Protein AF-A0A358U7G0-F1 (afdb_monomer_lite)

Foldseek 3Di:
DWDFDFDDDPDDTDTDTDDDPPVVVVVVVVVQVVPPPDPDDDDPPQAWPDKDWKWKDDPPDTFTFMWTDGLFWIKTWGPDPDDDTDIDIGTLVQWPDWDFDADVRHHRQKIWTAGPVRDIIIMRGPPNVVVRVSSVVSSVVND

Secondary structure (DSSP, 8-state):
--EEEE---SSS--E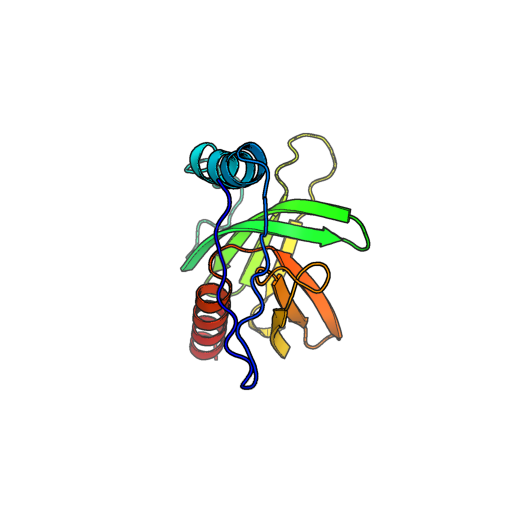EEE---HHHHHHHHHHHHS-TT---SSS--S-EEEEEEEEEEETTEEEEEEEEEESSEEEEEE---SS---EEEEEGGGEEEEEEEEETTTEEEEEEEEETT--EEEEEETTHHHHHHHHHHHHHHT-

Radius of gyration: 17.54 Å; chains: 1; bounding box: 46×48×35 Å

Sequence (143 aa):
MCVIIITLSGYSPIFILVCAPKGAWEFVFMQSKKFKGKGLAINVEKNIIMEDVANHFMGTESVGGWLYLTSEEIVFKSHNMNNQKHETVISLKQIAEVKTVLTAGFVPNGLKIITISGIVEKFVVNKRKIWIQKINAAILSSC

pLDDT: mean 71.37, std 22.16, range [28.08, 94.94]

Structure (mmCIF, N/CA/C/O backbone):
data_AF-A0A358U7G0-F1
#
_entry.id   AF-A0A358U7G0-F1
#
loop_
_atom_site.group_PDB
_atom_site.id
_atom_site.type_symbol
_atom_site.label_atom_id
_atom_site.label_alt_id
_atom_site.label_comp_id
_atom_site.label_asym_id
_atom_site.label_entity_id
_atom_site.label_seq_id
_atom_site.pdbx_PDB_ins_code
_atom_site.Cartn_x
_atom_site.Cartn_y
_atom_site.Cartn_z
_atom_site.occupancy
_atom_site.B_iso_or_equiv
_atom_site.auth_seq_id
_atom_site.auth_comp_id
_atom_site.auth_asym_id
_atom_site.auth_atom_id
_atom_site.pdbx_PDB_model_num
ATOM 1 N N . MET A 1 1 ? 28.444 -5.546 -2.430 1.00 38.16 1 MET A N 1
ATOM 2 C CA . MET A 1 1 ? 28.883 -5.881 -1.061 1.00 38.16 1 MET A CA 1
ATOM 3 C C . MET A 1 1 ? 28.142 -7.164 -0.755 1.00 38.16 1 MET A C 1
ATOM 5 O O . MET A 1 1 ? 26.923 -7.121 -0.833 1.00 38.16 1 MET A O 1
ATOM 9 N N . CYS A 1 2 ? 28.821 -8.308 -0.626 1.00 28.08 2 CYS A N 1
ATOM 10 C CA . CYS A 1 2 ? 28.112 -9.576 -0.413 1.00 28.08 2 CYS A CA 1
ATOM 11 C C . CYS A 1 2 ? 27.782 -9.687 1.081 1.00 28.08 2 CYS A C 1
ATOM 13 O O . CYS A 1 2 ? 28.638 -9.425 1.925 1.00 28.08 2 CYS A O 1
ATOM 15 N N . VAL A 1 3 ? 26.524 -9.987 1.392 1.00 39.34 3 VAL A N 1
ATOM 16 C CA . VAL A 1 3 ? 26.046 -10.176 2.764 1.00 39.34 3 VAL A CA 1
ATOM 17 C C . VAL A 1 3 ? 25.839 -11.670 2.950 1.00 39.34 3 VAL A C 1
ATOM 19 O O . VAL A 1 3 ? 25.144 -12.300 2.156 1.00 39.34 3 VAL A O 1
ATOM 22 N N . ILE A 1 4 ? 26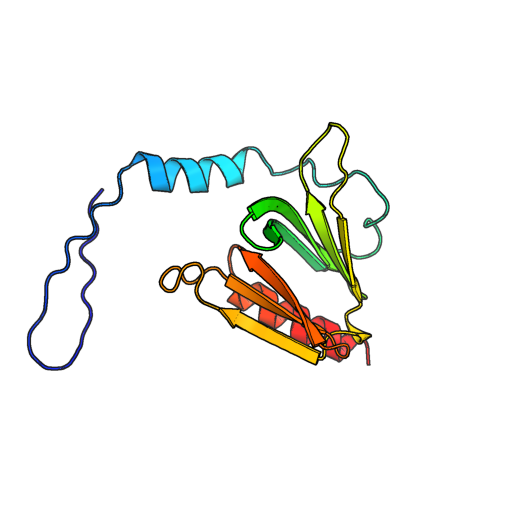.467 -12.240 3.975 1.00 36.34 4 ILE A N 1
ATOM 23 C CA . ILE A 1 4 ? 26.250 -13.634 4.360 1.00 36.34 4 ILE A CA 1
ATOM 24 C C . ILE A 1 4 ? 24.954 -13.665 5.170 1.00 36.34 4 ILE A C 1
ATOM 26 O O . ILE A 1 4 ? 24.888 -13.085 6.253 1.00 36.34 4 ILE A O 1
ATOM 30 N N . ILE A 1 5 ? 23.912 -14.299 4.634 1.00 45.91 5 ILE A N 1
ATOM 31 C CA . ILE A 1 5 ? 22.650 -14.497 5.352 1.00 45.91 5 ILE A CA 1
ATOM 32 C C . ILE A 1 5 ? 22.684 -15.899 5.956 1.00 45.91 5 ILE A C 1
ATOM 34 O O . ILE A 1 5 ? 22.761 -16.887 5.231 1.00 45.91 5 ILE A O 1
ATOM 38 N N . ILE A 1 6 ? 22.630 -15.980 7.286 1.00 40.72 6 ILE A N 1
ATOM 39 C CA . ILE A 1 6 ? 22.518 -17.250 8.007 1.00 40.72 6 ILE A CA 1
ATOM 40 C C . ILE A 1 6 ? 21.029 -17.569 8.137 1.00 40.72 6 ILE A C 1
ATOM 42 O O . ILE A 1 6 ? 20.312 -16.906 8.886 1.00 40.72 6 ILE A O 1
ATOM 46 N N . THR A 1 7 ? 20.548 -18.577 7.413 1.00 44.50 7 THR A N 1
ATOM 47 C CA . THR A 1 7 ? 19.220 -19.148 7.659 1.00 44.50 7 THR A CA 1
ATOM 48 C C . THR A 1 7 ? 19.366 -20.347 8.587 1.00 44.50 7 THR A C 1
ATOM 50 O O . THR A 1 7 ? 19.963 -21.354 8.211 1.00 44.50 7 THR A O 1
ATOM 53 N N . LEU A 1 8 ? 18.824 -20.251 9.802 1.00 38.72 8 LEU A N 1
ATOM 54 C CA . LEU A 1 8 ? 18.751 -21.379 10.728 1.00 38.72 8 LEU A CA 1
ATOM 55 C C . LEU A 1 8 ? 17.562 -22.273 10.341 1.00 38.72 8 LEU A C 1
ATOM 57 O O . LEU A 1 8 ? 16.454 -22.092 10.835 1.00 38.72 8 LEU A O 1
ATOM 61 N N . SER A 1 9 ? 17.786 -23.234 9.445 1.00 41.56 9 SER A N 1
ATOM 62 C CA . SER A 1 9 ? 16.957 -24.442 9.356 1.00 41.56 9 SER A CA 1
ATOM 63 C C . SER A 1 9 ? 17.728 -25.582 10.013 1.00 41.56 9 SER A C 1
ATOM 65 O 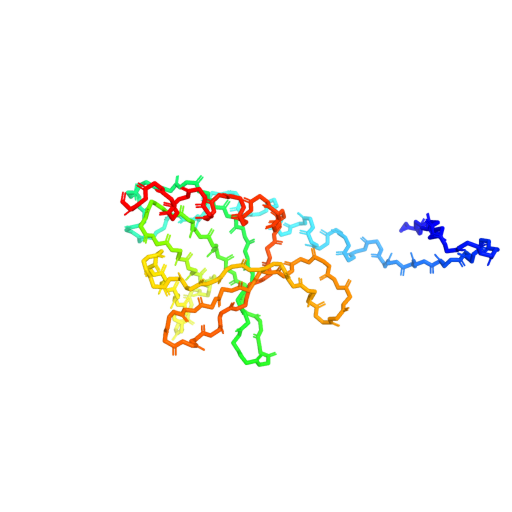O . SER A 1 9 ? 18.892 -25.788 9.688 1.00 41.56 9 SER A O 1
ATOM 67 N N . GLY A 1 10 ? 17.096 -26.274 10.961 1.00 50.31 10 GLY A N 1
ATOM 68 C CA . GLY A 1 10 ? 17.706 -27.041 12.056 1.00 50.31 10 GLY A CA 1
ATOM 69 C C . GLY A 1 10 ? 18.671 -28.200 11.771 1.00 50.31 10 GLY A C 1
ATOM 70 O O . GLY A 1 10 ? 18.897 -28.970 12.691 1.00 50.31 10 GLY A O 1
ATOM 71 N N . TYR A 1 11 ? 19.280 -28.341 10.596 1.00 51.25 11 TYR A N 1
ATOM 72 C CA . TYR A 1 11 ? 20.374 -29.289 10.370 1.00 51.25 11 TYR A CA 1
ATOM 73 C C . TYR A 1 11 ? 21.387 -28.681 9.388 1.00 51.25 11 TYR A C 1
ATOM 75 O O . TYR A 1 11 ? 21.156 -28.646 8.185 1.00 51.25 11 TYR A O 1
ATOM 83 N N . SER A 1 12 ? 22.524 -28.232 9.932 1.00 37.88 12 SER A N 1
ATOM 84 C CA . SER A 1 12 ? 23.699 -27.670 9.242 1.00 37.88 12 SER A CA 1
ATOM 85 C C . SER A 1 12 ? 23.552 -26.251 8.643 1.00 37.88 12 SER A C 1
ATOM 87 O O . SER A 1 12 ? 22.611 -25.980 7.897 1.00 37.88 12 SER A O 1
ATOM 89 N N . PRO A 1 13 ? 24.481 -25.312 8.931 1.00 37.94 13 PRO A N 1
ATOM 90 C CA . PRO A 1 13 ? 24.454 -23.979 8.336 1.00 37.94 13 PRO A CA 1
ATOM 91 C C . PRO A 1 13 ? 24.792 -24.051 6.839 1.00 37.94 13 PRO A C 1
ATOM 93 O O . PRO A 1 13 ? 25.919 -24.357 6.454 1.00 37.94 13 PRO A O 1
ATOM 96 N N . ILE A 1 14 ? 23.818 -23.735 5.984 1.00 40.34 14 ILE A N 1
ATOM 97 C CA . ILE A 1 14 ? 24.037 -23.547 4.546 1.00 40.34 14 ILE A CA 1
ATOM 98 C C . ILE A 1 14 ? 24.430 -22.084 4.321 1.00 40.34 14 ILE A C 1
ATOM 100 O O . ILE A 1 14 ? 23.647 -21.168 4.573 1.00 40.34 14 ILE A O 1
ATOM 104 N N . PHE A 1 15 ? 25.654 -21.854 3.845 1.00 39.91 15 PHE A N 1
ATOM 105 C CA . PHE A 1 15 ? 26.140 -20.521 3.494 1.00 39.91 15 PHE A CA 1
ATOM 106 C C . PHE A 1 15 ? 25.650 -20.144 2.093 1.00 39.91 15 PHE A C 1
ATOM 108 O O . PHE A 1 15 ? 26.236 -20.553 1.093 1.00 39.91 15 PHE A O 1
ATOM 115 N N . ILE A 1 16 ? 24.579 -19.352 2.004 1.00 41.38 16 ILE A N 1
ATOM 116 C CA . ILE A 1 16 ? 24.122 -18.798 0.723 1.00 41.38 16 ILE A CA 1
ATOM 117 C C . ILE A 1 16 ? 24.768 -17.426 0.534 1.00 41.38 16 ILE A C 1
ATOM 119 O O . ILE A 1 16 ? 24.405 -16.441 1.183 1.00 41.38 16 ILE A O 1
ATOM 123 N N . LEU A 1 17 ? 25.743 -17.363 -0.371 1.00 34.56 17 LEU A N 1
ATOM 124 C CA . LEU A 1 17 ? 26.366 -16.114 -0.786 1.00 34.56 17 LEU A CA 1
ATOM 125 C C . LEU A 1 17 ? 25.447 -15.403 -1.788 1.00 34.56 17 LEU A C 1
ATOM 127 O O . LEU A 1 17 ? 25.478 -15.677 -2.985 1.00 34.56 17 LEU A O 1
ATOM 131 N N . VAL A 1 18 ? 24.628 -14.468 -1.305 1.00 47.16 18 VAL A N 1
ATOM 132 C CA . VAL A 1 18 ? 23.850 -13.589 -2.187 1.00 47.16 18 VAL A CA 1
ATOM 133 C C . VAL A 1 18 ? 24.713 -12.382 -2.543 1.00 47.16 18 VAL A C 1
ATOM 135 O O . VAL A 1 18 ? 24.890 -11.453 -1.752 1.00 47.16 18 VAL A O 1
ATOM 138 N N . CYS A 1 19 ? 25.269 -12.384 -3.751 1.00 37.91 19 CYS A N 1
ATOM 139 C CA . CYS A 1 19 ? 25.966 -11.224 -4.288 1.00 37.91 19 CYS A CA 1
ATOM 140 C C . CYS A 1 19 ? 24.997 -10.385 -5.128 1.00 37.91 19 CYS A C 1
ATOM 142 O O . CYS A 1 19 ? 24.774 -10.644 -6.305 1.00 37.91 19 CYS A O 1
ATOM 144 N N . ALA A 1 20 ? 24.426 -9.348 -4.510 1.00 45.91 20 ALA A N 1
ATOM 145 C CA . ALA A 1 20 ? 23.777 -8.274 -5.250 1.00 45.91 20 ALA A CA 1
ATOM 146 C C . ALA A 1 20 ? 24.854 -7.293 -5.767 1.00 45.91 20 ALA A C 1
ATOM 148 O O . ALA A 1 20 ? 25.734 -6.886 -4.988 1.00 45.91 20 ALA A O 1
ATOM 149 N N . PRO A 1 21 ? 24.823 -6.891 -7.053 1.00 44.25 21 PRO A N 1
ATOM 150 C CA . PRO A 1 21 ? 25.721 -5.861 -7.558 1.00 44.25 21 PRO A CA 1
ATOM 151 C C . PRO A 1 21 ? 25.513 -4.574 -6.751 1.00 44.25 21 PRO A C 1
ATOM 153 O O . PRO A 1 21 ? 24.377 -4.189 -6.479 1.00 44.25 21 PRO A O 1
ATOM 156 N N . LYS A 1 22 ? 26.607 -3.913 -6.341 1.00 40.12 22 LYS A N 1
ATOM 157 C CA . LYS A 1 22 ? 26.580 -2.695 -5.496 1.00 40.12 22 LYS A CA 1
ATOM 158 C C . LYS A 1 22 ? 25.604 -1.629 -6.034 1.00 40.12 22 LYS A C 1
ATOM 160 O O . LYS A 1 22 ? 24.873 -1.026 -5.253 1.00 40.12 22 LYS A O 1
ATOM 165 N N . GLY A 1 23 ? 25.487 -1.528 -7.359 1.00 39.62 23 GLY A N 1
ATOM 166 C CA . GLY A 1 23 ? 24.576 -0.604 -8.033 1.00 39.62 23 GLY A CA 1
ATOM 167 C C . GLY A 1 23 ? 23.080 -0.893 -7.857 1.00 39.62 23 GLY A C 1
ATOM 168 O O . GLY A 1 23 ? 22.287 0.031 -7.976 1.00 39.62 23 GLY A O 1
ATOM 169 N N . ALA A 1 24 ? 22.660 -2.124 -7.537 1.00 46.50 24 ALA A N 1
ATOM 170 C CA . ALA A 1 24 ? 21.238 -2.462 -7.386 1.00 46.50 24 ALA A CA 1
ATOM 171 C C . ALA A 1 24 ? 20.632 -1.864 -6.104 1.00 46.50 24 ALA A C 1
ATOM 173 O O . ALA A 1 24 ? 19.510 -1.362 -6.115 1.00 46.50 24 ALA A O 1
ATOM 174 N N . TRP A 1 25 ? 21.396 -1.858 -5.008 1.00 34.12 25 TRP A N 1
ATOM 175 C CA . TRP A 1 25 ? 20.984 -1.200 -3.764 1.00 34.12 25 TRP A CA 1
ATOM 176 C C . TRP A 1 25 ? 21.049 0.326 -3.895 1.00 34.12 25 TRP A C 1
ATOM 178 O O . TRP A 1 25 ? 20.154 1.039 -3.441 1.00 34.12 25 TRP A O 1
ATOM 188 N N . GLU A 1 26 ? 22.088 0.834 -4.559 1.00 29.66 26 GLU A N 1
ATOM 189 C CA . GLU A 1 26 ? 22.261 2.264 -4.821 1.00 29.66 26 GLU A CA 1
ATOM 190 C C . GLU A 1 26 ? 21.164 2.819 -5.745 1.00 29.66 26 GLU A C 1
ATOM 192 O O . GLU A 1 26 ? 20.713 3.937 -5.516 1.00 29.66 26 GLU A O 1
ATOM 197 N N . PHE A 1 27 ? 20.650 2.038 -6.706 1.00 37.12 27 PHE A N 1
ATOM 198 C CA . PHE A 1 27 ? 19.491 2.410 -7.532 1.00 37.12 27 PHE A CA 1
ATOM 199 C C . PHE A 1 27 ? 18.209 2.551 -6.705 1.00 37.12 27 PHE A C 1
ATOM 201 O O . PHE A 1 27 ? 17.508 3.559 -6.812 1.00 37.12 27 PHE A O 1
ATOM 208 N N . VAL A 1 28 ? 17.923 1.576 -5.834 1.00 44.66 28 VAL A N 1
ATOM 209 C CA . VAL A 1 28 ? 16.757 1.615 -4.933 1.00 44.66 28 VAL A CA 1
ATOM 210 C C . VAL A 1 28 ? 16.855 2.807 -3.975 1.00 44.66 28 VAL A C 1
ATOM 212 O O . VAL A 1 28 ? 15.868 3.501 -3.734 1.00 44.66 28 VAL A O 1
ATOM 215 N N . PHE A 1 29 ? 18.055 3.109 -3.476 1.00 37.06 29 PHE A N 1
ATOM 216 C CA . PHE A 1 29 ? 18.278 4.227 -2.564 1.00 37.06 29 PHE A CA 1
ATOM 217 C C . PHE A 1 29 ? 18.304 5.598 -3.270 1.00 37.06 29 PHE A C 1
ATOM 219 O O . PHE A 1 29 ? 17.782 6.571 -2.720 1.00 37.06 29 PHE A O 1
ATOM 226 N N . MET A 1 30 ? 18.824 5.709 -4.498 1.00 34.94 30 MET A N 1
ATOM 227 C CA . MET A 1 30 ? 18.807 6.959 -5.277 1.00 34.94 30 MET A CA 1
ATOM 228 C C . MET A 1 30 ? 17.390 7.390 -5.671 1.00 34.94 30 MET A C 1
ATOM 230 O O . MET A 1 30 ? 17.122 8.594 -5.722 1.00 34.94 30 MET A O 1
ATOM 234 N N . GLN A 1 31 ? 16.462 6.441 -5.841 1.00 40.44 31 GLN A N 1
ATOM 235 C CA . GLN A 1 31 ? 15.041 6.758 -6.007 1.00 40.44 31 GLN A CA 1
ATOM 236 C C . GLN A 1 31 ? 14.352 7.228 -4.717 1.00 40.44 31 GLN A C 1
ATOM 238 O O . GLN A 1 31 ? 13.260 7.762 -4.769 1.00 40.44 31 GLN A O 1
ATOM 243 N N . SER A 1 32 ? 14.970 7.112 -3.541 1.00 44.44 32 SER A N 1
ATOM 244 C CA . SER A 1 32 ? 14.382 7.670 -2.310 1.00 44.44 32 SER A CA 1
ATOM 245 C C . SER A 1 32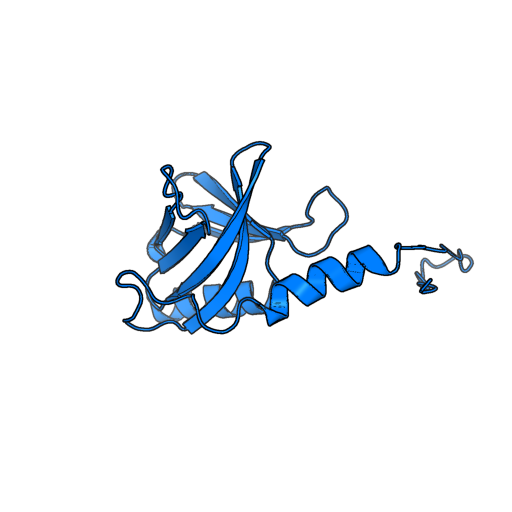 ? 14.749 9.146 -2.087 1.00 44.44 32 SER A C 1
ATOM 247 O O . SER A 1 32 ? 13.982 9.904 -1.495 1.00 44.44 32 SER A O 1
ATOM 249 N N . LYS A 1 33 ? 15.920 9.588 -2.580 1.00 40.03 33 LYS A N 1
ATOM 250 C CA . LYS A 1 33 ? 16.452 10.941 -2.321 1.00 40.03 33 LYS A CA 1
ATOM 251 C C . LYS A 1 33 ? 15.989 12.001 -3.318 1.00 40.03 33 LYS A C 1
ATOM 253 O O . LYS A 1 33 ? 15.801 13.141 -2.914 1.00 40.03 33 LYS A O 1
ATOM 258 N N . LYS A 1 34 ? 15.765 11.645 -4.588 1.00 41.38 34 LYS A N 1
ATOM 259 C CA . LYS A 1 34 ? 15.262 12.586 -5.613 1.00 41.38 34 LYS A CA 1
ATOM 260 C C . LYS A 1 34 ? 13.777 12.945 -5.467 1.00 41.38 34 LYS A C 1
ATOM 262 O O . LYS A 1 34 ? 13.295 13.804 -6.197 1.00 41.38 34 LYS A O 1
ATOM 267 N N . PHE A 1 35 ? 13.064 12.288 -4.554 1.00 49.84 35 PHE A N 1
ATOM 268 C CA . PHE A 1 35 ? 11.605 12.258 -4.565 1.00 49.84 35 PHE A CA 1
ATOM 269 C C . PHE A 1 35 ? 10.971 12.994 -3.382 1.00 49.84 35 PHE A C 1
ATOM 271 O O . PHE A 1 35 ? 9.811 13.374 -3.471 1.00 49.84 35 PHE A O 1
ATOM 278 N N . LYS A 1 36 ? 11.720 13.330 -2.322 1.00 44.78 36 LYS A N 1
ATOM 279 C CA . LYS A 1 36 ? 11.211 14.235 -1.278 1.00 44.78 36 LYS A CA 1
ATOM 280 C C . LYS A 1 36 ? 10.837 15.590 -1.897 1.00 44.78 36 LYS A C 1
ATOM 282 O O . LYS A 1 36 ? 11.724 16.351 -2.267 1.00 44.78 36 LYS A O 1
ATOM 287 N N . GLY A 1 37 ? 9.538 15.885 -1.995 1.00 47.59 37 GLY A N 1
ATOM 288 C CA . GLY A 1 37 ? 9.042 17.235 -2.286 1.00 47.59 37 GLY A CA 1
ATOM 289 C C . GLY A 1 37 ? 8.329 17.477 -3.624 1.00 47.59 37 GLY A C 1
ATOM 290 O O . GLY A 1 37 ? 8.182 18.636 -3.992 1.00 47.59 37 GLY A O 1
ATOM 291 N N . LYS A 1 38 ? 7.863 16.454 -4.359 1.00 47.16 38 LYS A N 1
ATOM 292 C CA . LYS A 1 38 ? 7.011 16.652 -5.563 1.00 47.16 38 LYS A CA 1
ATOM 293 C C . LYS A 1 38 ? 5.685 15.874 -5.550 1.00 47.16 38 LYS A C 1
ATOM 295 O O . LYS A 1 38 ? 5.110 15.631 -6.604 1.00 47.16 38 LYS A O 1
ATOM 300 N N . GLY A 1 39 ? 5.193 15.489 -4.373 1.00 49.03 39 GLY A N 1
ATOM 301 C CA . GLY A 1 39 ? 3.887 14.833 -4.224 1.00 49.03 39 GLY A CA 1
ATOM 302 C C . GLY A 1 39 ? 2.678 15.777 -4.338 1.00 49.03 39 GLY A C 1
ATOM 303 O O . GLY A 1 39 ? 1.547 15.312 -4.274 1.00 49.03 39 GLY A O 1
ATOM 304 N N . LEU A 1 40 ? 2.898 17.085 -4.504 1.00 52.00 40 LEU A N 1
ATOM 305 C CA . LEU A 1 40 ? 1.859 18.116 -4.465 1.00 52.00 40 LEU A CA 1
ATOM 306 C C . LEU A 1 40 ? 1.578 18.678 -5.859 1.00 52.00 40 LEU A C 1
ATOM 308 O O . LEU A 1 40 ? 2.104 19.709 -6.266 1.00 52.00 40 LEU A O 1
ATOM 312 N N . ALA A 1 41 ? 0.716 17.982 -6.586 1.00 46.66 41 ALA A N 1
ATOM 313 C CA . ALA A 1 41 ? -0.247 18.627 -7.462 1.00 46.66 41 ALA A CA 1
ATOM 314 C C . ALA A 1 41 ? -1.477 17.719 -7.540 1.00 46.66 41 ALA A C 1
ATOM 316 O O . ALA A 1 41 ? -1.356 16.541 -7.871 1.00 46.66 41 ALA A O 1
ATOM 317 N N . ILE A 1 42 ? -2.650 18.309 -7.289 1.00 43.53 42 ILE A N 1
ATOM 318 C CA . ILE A 1 42 ? -4.010 17.743 -7.340 1.00 43.53 42 ILE A CA 1
ATOM 319 C C . ILE A 1 42 ? -4.536 17.257 -5.977 1.00 43.53 42 ILE A C 1
ATOM 321 O O . ILE A 1 42 ? -4.287 16.123 -5.590 1.00 43.53 42 ILE A O 1
ATOM 325 N N . ASN A 1 43 ? -5.324 18.125 -5.326 1.00 51.25 43 ASN A N 1
ATOM 326 C CA . ASN A 1 43 ? -6.507 17.883 -4.470 1.00 51.25 43 ASN A CA 1
ATOM 327 C C . ASN A 1 43 ? -6.480 16.820 -3.342 1.00 51.25 43 ASN A C 1
ATOM 329 O O . ASN A 1 43 ? -7.516 16.597 -2.729 1.00 51.25 43 ASN A O 1
ATOM 333 N N . VAL A 1 44 ? -5.338 16.206 -3.009 1.00 55.91 44 VAL A N 1
ATOM 334 C CA . VAL A 1 44 ? -5.193 15.279 -1.855 1.00 55.91 44 VAL A CA 1
ATOM 335 C C . VAL A 1 44 ? -4.742 16.023 -0.579 1.00 55.91 44 VAL A C 1
ATOM 337 O O . VAL A 1 44 ? -4.384 15.418 0.421 1.00 55.91 44 VAL A O 1
ATOM 340 N N . GLU A 1 45 ? -4.758 17.361 -0.568 1.00 55.50 45 GLU A N 1
ATOM 341 C CA . GLU A 1 45 ? -4.286 18.163 0.579 1.00 55.50 45 GLU A CA 1
ATOM 342 C C . GLU A 1 45 ? -5.166 18.049 1.837 1.00 55.50 45 GLU A C 1
ATOM 344 O O . GLU A 1 45 ? -4.748 18.442 2.926 1.00 55.50 45 GLU A O 1
ATOM 349 N N . LYS A 1 46 ? -6.365 17.463 1.740 1.00 55.88 46 LYS A N 1
ATOM 350 C CA . LYS A 1 46 ? -7.185 17.168 2.919 1.00 55.88 46 LYS A CA 1
ATOM 351 C C . LYS A 1 46 ? -6.766 15.827 3.539 1.00 55.88 46 LYS A C 1
ATOM 353 O O . LYS A 1 46 ? -7.249 14.772 3.151 1.00 55.88 46 LYS A O 1
ATOM 358 N N . ASN A 1 47 ? -5.914 15.902 4.566 1.00 76.19 47 ASN A N 1
ATOM 359 C CA . ASN A 1 47 ? -5.657 14.852 5.569 1.00 76.19 47 ASN A CA 1
ATOM 360 C C . ASN A 1 47 ? -4.876 13.603 5.105 1.00 76.19 47 ASN A C 1
ATOM 362 O O . ASN A 1 47 ? -5.330 12.471 5.282 1.00 76.19 47 ASN A O 1
ATOM 366 N N . ILE A 1 48 ? -3.659 13.787 4.584 1.00 85.69 48 ILE A N 1
ATOM 367 C CA . ILE A 1 48 ? -2.725 12.673 4.337 1.00 85.69 48 ILE A CA 1
ATOM 368 C C . ILE A 1 48 ? -2.211 12.111 5.677 1.00 85.69 48 ILE A C 1
ATOM 370 O O . ILE A 1 48 ? -1.568 12.810 6.457 1.00 85.69 48 ILE A O 1
ATOM 374 N N . ILE A 1 49 ? -2.466 10.826 5.927 1.00 90.00 49 ILE A N 1
ATOM 375 C CA . ILE A 1 49 ? -1.970 10.056 7.081 1.00 90.00 49 ILE A CA 1
ATOM 376 C C . ILE A 1 49 ? -0.564 9.514 6.804 1.00 90.00 49 ILE A C 1
ATOM 378 O O . ILE A 1 49 ? 0.274 9.436 7.707 1.00 90.00 49 ILE A O 1
ATOM 382 N N . MET A 1 50 ? -0.317 9.076 5.569 1.00 90.00 50 MET A N 1
ATOM 383 C CA . MET A 1 50 ? 0.956 8.497 5.150 1.00 90.00 50 MET A CA 1
ATOM 384 C C . MET A 1 50 ? 1.147 8.663 3.645 1.00 90.00 50 MET A C 1
ATOM 386 O O . MET A 1 50 ? 0.214 8.462 2.875 1.00 90.00 50 MET A O 1
ATOM 390 N N . GLU A 1 51 ? 2.372 8.965 3.231 1.00 89.00 51 GLU A N 1
ATOM 391 C CA . GLU A 1 51 ? 2.777 8.986 1.828 1.00 89.00 51 GLU A CA 1
ATOM 392 C C . GLU A 1 51 ? 4.144 8.320 1.662 1.00 89.00 51 GLU A C 1
ATOM 394 O O . GLU A 1 51 ? 5.012 8.419 2.536 1.00 89.00 51 GLU A O 1
ATOM 399 N N . ASP A 1 52 ? 4.332 7.607 0.555 1.00 88.75 52 ASP A N 1
ATOM 400 C CA . ASP A 1 52 ? 5.630 7.059 0.159 1.00 88.75 52 ASP A CA 1
ATOM 401 C C . ASP A 1 52 ? 5.652 6.795 -1.355 1.00 88.75 52 ASP A C 1
ATOM 403 O O . ASP A 1 52 ? 4.614 6.745 -2.022 1.00 88.75 52 ASP A O 1
ATOM 407 N N . VAL A 1 53 ? 6.849 6.594 -1.898 1.00 87.50 53 VAL A N 1
ATOM 408 C CA . VAL A 1 53 ? 7.022 6.126 -3.275 1.00 87.50 53 VAL A CA 1
ATOM 409 C C . VAL A 1 53 ? 6.567 4.671 -3.354 1.00 87.50 53 VAL A C 1
ATOM 411 O O . VAL A 1 53 ? 6.917 3.840 -2.507 1.00 87.50 53 VAL A O 1
ATOM 414 N N . ALA A 1 54 ? 5.804 4.354 -4.393 1.00 89.62 54 ALA A N 1
ATOM 415 C CA . ALA A 1 54 ? 5.292 3.018 -4.632 1.00 89.62 54 ALA A CA 1
ATOM 416 C C . ALA A 1 54 ? 5.290 2.687 -6.121 1.00 89.62 54 ALA A C 1
ATOM 418 O O . ALA A 1 54 ? 5.238 3.572 -6.971 1.00 89.62 54 ALA A O 1
ATOM 419 N N . ASN A 1 55 ? 5.267 1.397 -6.436 1.00 88.38 55 ASN A N 1
ATOM 420 C CA . ASN A 1 55 ? 4.926 0.950 -7.780 1.00 88.38 55 ASN A CA 1
ATOM 421 C C . ASN A 1 55 ? 3.565 0.267 -7.765 1.00 88.38 55 ASN A C 1
ATOM 423 O O . ASN A 1 55 ? 3.290 -0.504 -6.848 1.00 88.38 55 ASN A O 1
ATOM 427 N N . HIS A 1 56 ? 2.753 0.499 -8.788 1.00 89.00 56 HIS A N 1
ATOM 428 C CA . HIS A 1 56 ? 1.478 -0.174 -8.997 1.00 89.00 56 HIS A CA 1
ATOM 429 C C . HIS A 1 56 ? 1.605 -1.200 -10.134 1.00 89.00 56 HIS A C 1
ATOM 431 O O . HIS A 1 56 ? 2.078 -0.864 -11.221 1.00 89.00 56 HIS A O 1
ATOM 437 N N . PHE A 1 57 ? 1.208 -2.451 -9.882 1.00 85.00 57 PHE A N 1
ATOM 438 C CA . PHE A 1 57 ? 1.160 -3.500 -10.900 1.00 85.00 57 PHE A CA 1
ATOM 439 C C . PHE A 1 57 ? -0.134 -3.440 -11.712 1.00 85.00 57 PHE A C 1
ATOM 441 O O . PHE A 1 57 ? -1.201 -3.758 -11.199 1.00 85.00 57 PHE A O 1
ATOM 448 N N . MET A 1 58 ? -0.003 -3.144 -13.002 1.00 77.06 58 MET A N 1
ATOM 449 C CA . MET A 1 58 ? -1.073 -3.197 -13.993 1.00 77.06 58 MET A CA 1
ATOM 450 C C . MET A 1 58 ? -0.834 -4.406 -14.898 1.00 77.06 58 MET A C 1
ATOM 452 O O . MET A 1 58 ? -0.061 -4.353 -15.854 1.00 77.06 58 MET A O 1
ATOM 456 N N . GLY A 1 59 ? -1.447 -5.541 -14.559 1.00 74.75 59 GLY A N 1
ATOM 457 C CA . GLY A 1 59 ? -1.196 -6.802 -15.261 1.00 74.75 59 GLY A CA 1
ATOM 458 C C . GLY A 1 59 ? 0.265 -7.247 -15.128 1.00 74.75 59 GLY A C 1
ATOM 459 O O . GLY A 1 59 ? 0.703 -7.623 -14.039 1.00 74.75 59 GLY A O 1
ATOM 460 N N . THR A 1 60 ? 1.009 -7.227 -16.237 1.00 72.25 60 THR A N 1
ATOM 461 C CA . THR A 1 60 ? 2.441 -7.579 -16.296 1.00 72.25 60 THR A CA 1
ATOM 462 C C . THR A 1 60 ? 3.377 -6.380 -16.155 1.00 72.25 60 THR A C 1
ATOM 464 O O . THR A 1 60 ? 4.585 -6.568 -16.023 1.00 72.25 60 THR A O 1
ATOM 467 N N . GLU A 1 61 ? 2.848 -5.157 -16.174 1.00 74.75 61 GLU A N 1
ATOM 468 C CA . GLU A 1 61 ? 3.636 -3.929 -16.106 1.00 74.75 61 GLU A CA 1
ATOM 469 C C . GLU A 1 61 ? 3.607 -3.325 -14.699 1.00 74.75 61 GLU A C 1
ATOM 471 O O . GLU A 1 61 ? 2.633 -3.452 -13.958 1.00 74.75 61 GLU A O 1
ATOM 476 N N . SER A 1 62 ? 4.698 -2.667 -14.308 1.00 79.94 62 SER A N 1
ATOM 477 C CA . SER A 1 62 ? 4.835 -2.006 -13.008 1.00 79.94 62 SER A CA 1
ATOM 478 C C . SER A 1 62 ? 5.094 -0.522 -13.230 1.00 79.94 62 SER A C 1
ATOM 480 O O . SER A 1 62 ? 6.177 -0.144 -13.676 1.00 79.94 62 SER A O 1
ATOM 482 N N . VAL A 1 63 ? 4.130 0.321 -12.868 1.00 84.06 63 VAL A N 1
ATOM 483 C CA . VAL A 1 63 ? 4.220 1.777 -13.019 1.00 84.06 63 VAL A CA 1
ATOM 484 C C . VAL A 1 63 ? 4.677 2.398 -11.704 1.00 84.06 63 VAL A C 1
ATOM 486 O O . VAL A 1 63 ? 4.066 2.168 -10.664 1.00 84.06 63 VAL A O 1
ATOM 489 N N . GLY A 1 64 ? 5.751 3.187 -11.740 1.00 84.38 64 GLY A N 1
ATOM 490 C CA . GLY A 1 64 ? 6.238 3.930 -10.576 1.00 84.38 64 GLY A CA 1
ATOM 491 C C . GLY A 1 64 ? 5.425 5.197 -10.310 1.00 84.38 64 GLY A C 1
ATOM 492 O O . GLY A 1 64 ? 5.025 5.906 -11.241 1.00 84.38 64 GLY A O 1
ATOM 493 N N . GLY A 1 65 ? 5.206 5.504 -9.037 1.00 86.62 65 GLY A N 1
ATOM 494 C CA . GLY A 1 65 ? 4.401 6.637 -8.609 1.00 86.62 65 GLY A CA 1
ATOM 495 C C . GLY A 1 65 ? 4.465 6.913 -7.111 1.00 86.62 65 GLY A C 1
ATOM 496 O O . GLY A 1 65 ? 5.337 6.438 -6.383 1.00 86.62 65 GLY A O 1
ATOM 497 N N . TRP A 1 66 ? 3.486 7.680 -6.660 1.00 86.62 66 TRP A N 1
ATOM 498 C CA . TRP A 1 66 ? 3.242 8.012 -5.267 1.00 86.62 66 TRP A CA 1
ATOM 499 C C . TRP A 1 66 ? 2.017 7.275 -4.761 1.00 86.62 66 TRP A C 1
ATOM 501 O O . TRP A 1 66 ? 0.999 7.241 -5.450 1.00 86.62 66 TRP A O 1
ATOM 511 N N . LEU A 1 67 ? 2.109 6.723 -3.556 1.00 90.19 67 LEU A N 1
ATOM 512 C CA . LEU A 1 67 ? 0.970 6.179 -2.833 1.00 90.19 67 LEU A CA 1
ATOM 513 C C . LEU A 1 67 ? 0.686 7.063 -1.624 1.00 90.19 67 LEU A C 1
ATOM 515 O O . LEU A 1 67 ? 1.586 7.355 -0.835 1.00 90.19 67 LEU A O 1
ATOM 519 N N . TYR A 1 68 ? -0.574 7.436 -1.471 1.00 90.38 68 TYR A N 1
ATOM 520 C CA . TYR A 1 68 ? -1.085 8.255 -0.386 1.00 90.38 68 TYR A CA 1
ATOM 521 C C . TYR A 1 68 ? -2.164 7.475 0.352 1.00 90.38 68 TYR A C 1
ATOM 523 O O . TYR A 1 68 ? -3.012 6.832 -0.263 1.00 90.38 68 TYR A O 1
ATOM 531 N N . LEU A 1 69 ? -2.140 7.553 1.675 1.00 91.81 69 LEU A N 1
ATOM 532 C CA . LEU A 1 69 ? -3.226 7.140 2.550 1.00 91.81 69 LEU A CA 1
ATOM 533 C C . LEU A 1 69 ? -3.821 8.391 3.179 1.00 91.81 69 LEU A C 1
ATOM 535 O O . LEU A 1 69 ? -3.101 9.141 3.841 1.00 91.81 69 LEU A O 1
ATOM 539 N N . THR A 1 70 ? -5.124 8.578 3.022 1.00 89.88 70 THR A N 1
ATOM 540 C CA . THR A 1 70 ? -5.907 9.597 3.725 1.00 89.88 70 THR A CA 1
ATOM 541 C C . THR A 1 70 ? -6.825 8.939 4.757 1.00 89.88 70 THR A C 1
ATOM 543 O O . THR A 1 70 ? -6.794 7.721 4.952 1.00 89.88 70 THR A O 1
ATOM 546 N N . SER A 1 71 ? -7.644 9.735 5.445 1.00 88.69 71 SER A N 1
ATOM 547 C CA . SER A 1 71 ? -8.684 9.229 6.350 1.00 88.69 71 SER A CA 1
ATOM 548 C C . SER A 1 71 ? -9.822 8.486 5.643 1.00 88.69 71 SER A C 1
ATOM 550 O O . SER A 1 71 ? -10.582 7.789 6.307 1.00 88.69 71 SER A O 1
ATOM 552 N N . GLU A 1 72 ? -9.962 8.639 4.325 1.00 88.62 72 GLU A N 1
ATOM 553 C CA . GLU A 1 72 ? -11.117 8.137 3.567 1.00 88.62 72 GLU A CA 1
ATOM 554 C C . GLU A 1 72 ? -10.729 7.191 2.427 1.00 88.62 72 GLU A C 1
ATOM 556 O O . GLU A 1 72 ? -11.521 6.324 2.045 1.00 88.62 72 GLU A O 1
ATOM 561 N N . GLU A 1 73 ? -9.517 7.322 1.887 1.00 90.94 73 GLU A N 1
ATOM 562 C CA . GLU A 1 73 ? -9.102 6.635 0.668 1.00 90.94 73 GLU A CA 1
ATOM 563 C C . GLU A 1 73 ? -7.590 6.390 0.586 1.00 90.94 73 GLU A C 1
ATOM 565 O O . GLU A 1 73 ? -6.771 7.001 1.276 1.00 90.94 73 GLU A O 1
ATOM 570 N N . ILE A 1 74 ? -7.223 5.460 -0.292 1.00 92.06 74 ILE A N 1
ATOM 571 C CA . ILE A 1 74 ? -5.860 5.211 -0.746 1.00 92.06 74 ILE A CA 1
ATOM 572 C C . ILE A 1 74 ? -5.775 5.681 -2.191 1.00 92.06 74 ILE A C 1
ATOM 574 O O . ILE A 1 74 ? -6.546 5.234 -3.038 1.00 92.06 74 ILE A O 1
ATOM 578 N N . VAL A 1 75 ? -4.820 6.559 -2.475 1.00 90.25 75 VAL A N 1
ATOM 579 C CA . VAL A 1 75 ? -4.646 7.169 -3.794 1.00 90.25 75 VAL A CA 1
ATOM 580 C C . VAL A 1 75 ? -3.264 6.825 -4.323 1.00 90.25 75 VAL A C 1
ATOM 582 O O . VAL A 1 75 ? -2.261 7.076 -3.660 1.00 90.25 75 VAL A O 1
ATOM 585 N N . PHE A 1 76 ? -3.191 6.270 -5.526 1.00 89.50 76 PHE A N 1
ATOM 586 C CA . PHE A 1 76 ? -1.952 6.066 -6.262 1.00 89.50 76 PHE A CA 1
ATOM 587 C C . PHE A 1 76 ? -1.894 7.006 -7.463 1.00 89.50 76 PHE A C 1
ATOM 589 O O . PHE A 1 76 ? -2.830 7.044 -8.259 1.00 89.50 76 PHE A O 1
ATOM 596 N N . LYS A 1 77 ? -0.776 7.716 -7.633 1.00 85.69 77 LYS A N 1
ATOM 597 C CA . LYS A 1 77 ? -0.524 8.598 -8.781 1.00 85.69 77 LYS A CA 1
ATOM 598 C C . LYS A 1 77 ? 0.794 8.257 -9.448 1.00 85.69 77 LYS A C 1
ATOM 600 O O . LYS A 1 77 ? 1.851 8.353 -8.829 1.00 85.69 77 LYS A O 1
ATOM 605 N N . SER A 1 78 ? 0.742 7.895 -10.725 1.00 84.25 78 SER A N 1
ATOM 606 C CA . SER A 1 78 ? 1.943 7.630 -11.523 1.00 84.25 78 SER A CA 1
ATOM 607 C C . SER A 1 78 ? 2.762 8.898 -11.814 1.00 84.25 78 SER A C 1
ATOM 609 O O . SER A 1 78 ? 2.232 10.005 -11.881 1.00 84.25 78 SER A O 1
ATOM 611 N N . HIS A 1 79 ? 4.076 8.740 -12.009 1.00 72.31 79 HIS A N 1
ATOM 612 C CA . HIS A 1 79 ? 5.000 9.857 -12.258 1.00 72.31 79 HIS A CA 1
ATOM 613 C C . HIS A 1 79 ? 4.915 10.491 -13.658 1.00 72.31 79 HIS A C 1
ATOM 615 O O . HIS A 1 79 ? 5.514 11.548 -13.873 1.00 72.31 79 HIS A O 1
ATOM 621 N N . ASN A 1 80 ? 4.258 9.860 -14.635 1.00 59.84 80 ASN A N 1
ATOM 622 C CA . ASN A 1 80 ? 4.439 10.255 -16.032 1.00 59.84 80 ASN A CA 1
ATOM 623 C C . ASN A 1 80 ? 3.773 11.601 -16.364 1.00 59.84 80 ASN A C 1
ATOM 625 O O . ASN A 1 80 ? 2.554 11.743 -16.384 1.00 59.84 80 ASN A O 1
ATOM 629 N N . MET A 1 81 ? 4.619 12.575 -16.707 1.00 48.69 81 MET A N 1
ATOM 630 C CA . MET A 1 81 ? 4.265 13.934 -17.128 1.00 48.69 81 MET A CA 1
ATOM 631 C C . MET A 1 81 ? 3.779 14.039 -18.588 1.00 48.69 81 MET A C 1
ATOM 633 O O . MET A 1 81 ? 3.605 15.153 -19.071 1.00 48.69 81 MET A O 1
ATOM 637 N N . ASN A 1 82 ? 3.552 12.936 -19.314 1.00 37.97 82 ASN A N 1
ATOM 638 C CA . ASN A 1 82 ? 3.110 13.005 -20.712 1.00 37.97 82 ASN A CA 1
ATOM 639 C C . ASN A 1 82 ? 2.102 11.885 -21.056 1.00 37.97 82 ASN A C 1
ATOM 641 O O . ASN A 1 82 ? 2.459 10.722 -21.209 1.00 37.97 82 ASN A O 1
ATOM 645 N N . ASN A 1 83 ? 0.831 12.275 -21.178 1.00 43.44 83 ASN A N 1
ATOM 646 C CA . ASN A 1 83 ? -0.258 11.653 -21.950 1.00 43.44 83 ASN A CA 1
ATOM 647 C C . ASN A 1 83 ? -0.957 10.345 -21.524 1.00 43.44 83 ASN A C 1
ATOM 649 O O . ASN A 1 83 ? -1.969 10.028 -22.143 1.00 43.44 83 ASN A O 1
ATOM 653 N N . GLN A 1 84 ? -0.579 9.656 -20.442 1.00 48.03 84 GLN A N 1
ATOM 654 C CA . GLN A 1 84 ? -1.476 8.683 -19.783 1.00 48.03 84 GLN A CA 1
ATOM 655 C C . GLN A 1 84 ? -1.396 8.840 -18.262 1.00 48.03 84 GLN A C 1
ATOM 657 O O . GLN A 1 84 ? -0.477 8.347 -17.612 1.00 48.03 84 GLN A O 1
ATOM 662 N N . LYS A 1 85 ? -2.341 9.598 -17.696 1.00 62.44 85 LYS A N 1
ATOM 663 C CA . LYS A 1 85 ? -2.441 9.832 -16.252 1.00 62.44 85 LYS A CA 1
ATOM 664 C C . LYS A 1 85 ? -3.030 8.582 -15.603 1.00 62.44 85 LYS A C 1
ATOM 666 O O . LYS A 1 85 ? -4.246 8.451 -15.524 1.00 62.44 85 LYS A O 1
ATOM 671 N N . HIS A 1 86 ? -2.174 7.651 -15.189 1.00 71.94 86 HIS A N 1
ATOM 672 C CA . HIS A 1 86 ? -2.620 6.520 -14.381 1.00 71.94 86 HIS A CA 1
ATOM 673 C C . HIS A 1 86 ? -2.777 6.976 -12.933 1.00 71.94 86 HIS A C 1
ATOM 675 O O . HIS A 1 86 ? -1.786 7.321 -12.275 1.00 71.94 86 HIS A O 1
ATOM 681 N N . GLU A 1 87 ? -4.025 7.002 -12.479 1.00 82.69 87 GLU A N 1
ATOM 682 C CA . GLU A 1 87 ? -4.440 7.297 -11.113 1.00 82.69 87 GLU A CA 1
ATOM 683 C C . GLU A 1 87 ? -5.373 6.180 -10.639 1.00 82.69 87 GLU A C 1
ATOM 685 O O . GLU A 1 87 ? -6.248 5.727 -11.377 1.00 82.69 87 GLU A O 1
ATOM 690 N N . THR A 1 88 ? -5.164 5.706 -9.415 1.00 87.00 88 THR A N 1
ATOM 691 C CA . THR A 1 88 ? -6.004 4.679 -8.795 1.00 87.00 88 THR A CA 1
ATOM 692 C C . THR A 1 88 ? -6.459 5.193 -7.446 1.00 87.00 88 THR A C 1
ATOM 694 O O . THR A 1 88 ? -5.629 5.498 -6.594 1.00 87.00 88 THR A O 1
ATOM 697 N N . VAL A 1 89 ? -7.770 5.288 -7.256 1.00 89.62 89 VAL A N 1
ATOM 698 C CA . VAL A 1 89 ? -8.386 5.740 -6.009 1.00 89.62 89 VAL A CA 1
ATOM 699 C C . VAL A 1 89 ? -9.196 4.585 -5.442 1.00 89.62 89 VAL A C 1
ATOM 701 O O . VAL A 1 89 ? -10.050 4.025 -6.127 1.00 89.62 89 VAL A O 1
ATOM 704 N N . ILE A 1 90 ? -8.910 4.211 -4.200 1.00 90.81 90 ILE A N 1
ATOM 705 C CA . ILE A 1 90 ? -9.564 3.109 -3.497 1.00 90.81 90 ILE A CA 1
ATOM 706 C C . ILE A 1 90 ? -10.134 3.665 -2.198 1.00 90.81 90 ILE A C 1
ATOM 708 O O . ILE A 1 90 ? -9.385 3.992 -1.279 1.00 90.81 90 ILE A O 1
ATOM 712 N N . SER A 1 91 ? -11.458 3.743 -2.090 1.00 91.62 91 SER A N 1
ATOM 713 C CA . SER A 1 91 ? -12.096 4.142 -0.833 1.00 91.62 91 SER A CA 1
ATOM 714 C C . SER A 1 91 ? -11.840 3.095 0.253 1.00 91.62 91 SER A C 1
ATOM 716 O O . SER A 1 91 ? -12.025 1.900 0.015 1.00 91.62 91 SER A O 1
ATOM 718 N N . LEU A 1 92 ? -11.492 3.531 1.469 1.00 92.06 92 LEU A N 1
ATOM 719 C CA . LEU A 1 92 ? -11.278 2.637 2.613 1.00 92.06 92 LEU A CA 1
ATOM 720 C C . LEU A 1 92 ? -12.526 1.806 2.937 1.00 92.06 92 LEU A C 1
ATOM 722 O O . LEU A 1 92 ? -12.407 0.645 3.313 1.00 92.06 92 LEU A O 1
ATOM 726 N N . LYS A 1 93 ? -13.723 2.357 2.699 1.00 91.38 93 LYS A N 1
ATOM 727 C CA . LYS A 1 93 ? -15.006 1.657 2.888 1.00 91.38 93 LYS A CA 1
ATOM 728 C C . LYS A 1 93 ? -15.218 0.506 1.905 1.00 91.38 93 LYS A C 1
ATOM 730 O O . LYS A 1 93 ? -16.025 -0.381 2.157 1.00 91.38 93 LYS A O 1
ATOM 735 N N . GLN A 1 94 ? -14.523 0.533 0.769 1.00 92.50 94 GLN A N 1
ATOM 736 C CA . GLN A 1 94 ? -14.595 -0.509 -0.250 1.00 92.50 94 GLN A CA 1
ATOM 737 C C . GLN A 1 94 ? -13.510 -1.571 -0.076 1.00 92.50 94 GLN A C 1
ATOM 739 O O . GLN A 1 94 ? -13.482 -2.522 -0.854 1.00 92.50 94 GLN A O 1
ATOM 744 N N . ILE A 1 95 ? -12.624 -1.441 0.913 1.00 94.06 95 ILE A N 1
ATOM 745 C CA . ILE A 1 95 ? -11.577 -2.425 1.174 1.00 94.06 95 ILE A CA 1
ATOM 746 C C . ILE A 1 95 ? -12.179 -3.597 1.946 1.00 94.06 95 ILE A C 1
ATOM 748 O O . ILE A 1 95 ? -12.632 -3.447 3.075 1.00 94.06 95 ILE A O 1
ATOM 752 N N . ALA A 1 96 ? -12.139 -4.781 1.341 1.00 93.25 96 ALA A N 1
ATOM 753 C CA . ALA A 1 96 ? -12.463 -6.024 2.027 1.00 93.25 96 ALA A CA 1
ATOM 754 C C . ALA A 1 96 ? -11.259 -6.544 2.818 1.00 93.25 96 ALA A C 1
ATOM 756 O O . ALA A 1 96 ? -11.407 -7.065 3.920 1.00 93.25 96 ALA A O 1
ATOM 757 N N . GLU A 1 97 ? -10.055 -6.431 2.250 1.00 93.44 97 GLU A N 1
ATOM 758 C CA . GLU A 1 97 ? -8.862 -7.009 2.857 1.00 93.44 97 GLU A CA 1
ATOM 759 C C . GLU A 1 97 ? -7.566 -6.324 2.411 1.00 93.44 97 GLU A C 1
ATOM 761 O O . GLU A 1 97 ? -7.403 -5.954 1.246 1.00 93.44 97 GLU A O 1
ATOM 766 N N . VAL A 1 98 ? -6.597 -6.233 3.329 1.00 93.88 98 VAL A N 1
ATOM 767 C CA . VAL A 1 98 ? -5.233 -5.762 3.048 1.00 93.88 98 VAL A CA 1
ATOM 768 C C . VAL A 1 98 ? -4.212 -6.768 3.570 1.00 93.88 98 VAL A C 1
ATOM 770 O O . VAL A 1 98 ? -4.230 -7.147 4.739 1.00 93.88 98 VAL A O 1
ATOM 773 N N . LYS A 1 99 ? -3.285 -7.198 2.709 1.00 93.12 99 LYS A N 1
ATOM 774 C CA . LYS A 1 99 ? -2.296 -8.245 3.014 1.00 93.12 99 LYS A CA 1
ATOM 775 C C . LYS A 1 99 ? -0.901 -7.884 2.522 1.00 93.12 99 LYS A C 1
ATOM 777 O O . LYS A 1 99 ? -0.731 -7.258 1.478 1.00 93.12 99 LYS A O 1
ATOM 782 N N . THR A 1 100 ? 0.127 -8.359 3.229 1.00 90.88 100 THR A N 1
ATOM 783 C CA . THR A 1 100 ? 1.492 -8.356 2.685 1.00 90.88 100 THR A CA 1
ATOM 784 C C . THR A 1 100 ? 1.653 -9.521 1.727 1.00 90.88 100 THR A C 1
ATOM 786 O O . THR A 1 100 ? 1.293 -10.646 2.071 1.00 90.88 100 THR A O 1
ATOM 789 N N . VAL A 1 101 ? 2.280 -9.286 0.582 1.00 87.69 101 VAL A N 1
ATOM 790 C CA . VAL A 1 101 ? 2.639 -10.343 -0.368 1.00 87.69 101 VAL A CA 1
ATOM 791 C C . VAL A 1 101 ? 4.119 -10.271 -0.730 1.00 87.69 101 VAL A C 1
ATOM 793 O O . VAL A 1 101 ? 4.794 -9.264 -0.485 1.00 87.69 101 VAL A O 1
ATOM 796 N N . LEU A 1 102 ? 4.652 -11.372 -1.257 1.00 83.38 102 LEU A N 1
ATOM 797 C CA . LEU A 1 102 ? 5.977 -11.390 -1.867 1.00 83.38 102 LEU A CA 1
ATOM 798 C C . LEU A 1 102 ? 5.846 -10.936 -3.321 1.00 83.38 102 LEU A C 1
ATOM 800 O O . LEU A 1 102 ? 5.031 -11.473 -4.071 1.00 83.38 102 LEU A O 1
ATOM 804 N N . THR A 1 103 ? 6.656 -9.970 -3.725 1.00 76.06 103 THR A N 1
ATOM 805 C CA . THR A 1 103 ? 6.781 -9.578 -5.128 1.00 76.06 103 THR A CA 1
ATOM 806 C C . THR A 1 103 ? 7.696 -10.573 -5.831 1.00 76.06 103 THR A C 1
ATOM 808 O O . THR A 1 103 ? 8.731 -10.958 -5.279 1.00 76.06 103 THR A O 1
ATOM 811 N N . ALA A 1 104 ? 7.296 -11.022 -7.023 1.00 68.94 104 ALA A N 1
ATOM 812 C CA . ALA A 1 104 ? 7.997 -12.046 -7.806 1.00 68.94 104 ALA A CA 1
ATOM 813 C C . ALA A 1 104 ? 8.288 -13.365 -7.045 1.00 68.94 104 ALA A C 1
ATOM 815 O O . ALA A 1 104 ? 9.138 -14.141 -7.458 1.00 68.94 104 ALA A O 1
ATOM 816 N N . GLY A 1 105 ? 7.590 -13.633 -5.933 1.00 72.81 105 GLY A N 1
ATOM 817 C CA . GLY A 1 105 ? 7.732 -14.860 -5.139 1.00 72.81 105 GLY A CA 1
ATOM 818 C C . GLY A 1 105 ? 8.819 -14.840 -4.058 1.00 72.81 105 GLY A C 1
ATOM 819 O O . GLY A 1 105 ? 8.812 -15.720 -3.205 1.00 72.81 105 GLY A O 1
ATOM 820 N N . PHE A 1 106 ? 9.701 -13.836 -4.021 1.00 72.81 106 PHE A N 1
ATOM 821 C CA . PHE A 1 106 ? 10.826 -13.810 -3.070 1.00 72.81 106 PHE A CA 1
ATOM 822 C C . PHE A 1 106 ? 11.082 -12.454 -2.403 1.00 72.81 106 PHE A C 1
AT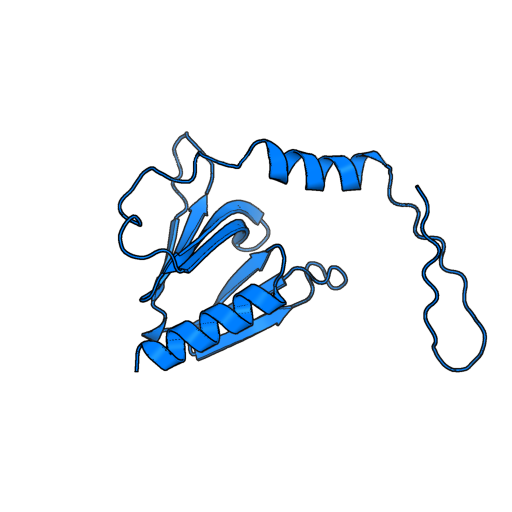OM 824 O O . PHE A 1 106 ? 11.640 -12.427 -1.307 1.00 72.81 106 PHE A O 1
ATOM 831 N N . VAL A 1 107 ? 10.666 -11.323 -2.990 1.00 73.38 107 VAL A N 1
ATOM 832 C CA . VAL A 1 107 ? 10.954 -10.004 -2.400 1.00 73.38 107 VAL A CA 1
ATOM 833 C C . VAL A 1 107 ? 9.839 -9.587 -1.435 1.00 73.38 107 VAL A C 1
ATOM 835 O O . VAL A 1 107 ? 8.690 -9.421 -1.849 1.00 73.38 107 VAL A O 1
ATOM 838 N N . PRO A 1 108 ? 10.132 -9.362 -0.142 1.00 82.25 108 PRO A N 1
ATOM 839 C CA . PRO A 1 108 ? 9.125 -9.051 0.862 1.00 82.25 108 PRO A CA 1
ATOM 840 C C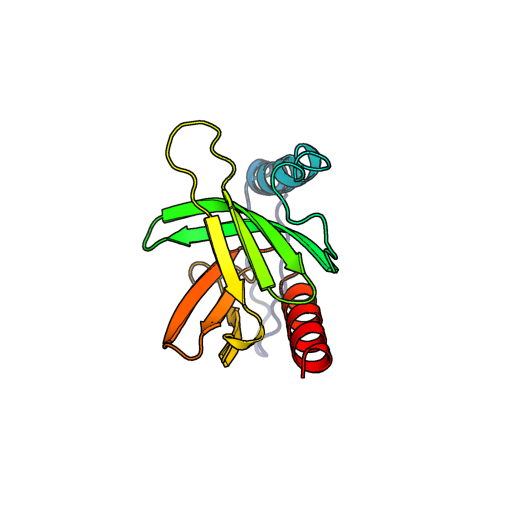 . PRO A 1 108 ? 8.703 -7.567 0.872 1.00 82.25 108 PRO A C 1
ATOM 842 O O . PRO A 1 108 ? 8.740 -6.918 1.915 1.00 82.25 108 PRO A O 1
ATOM 845 N N . ASN A 1 109 ? 8.268 -7.022 -0.265 1.00 84.75 109 ASN A N 1
ATOM 846 C CA . ASN A 1 109 ? 7.893 -5.607 -0.425 1.00 84.75 109 ASN A CA 1
ATOM 847 C C . ASN A 1 109 ? 6.490 -5.383 -1.026 1.00 84.75 109 ASN A C 1
ATOM 849 O O . ASN A 1 109 ? 6.117 -4.243 -1.288 1.00 84.75 109 ASN A O 1
ATOM 853 N N . GLY A 1 110 ? 5.705 -6.443 -1.228 1.00 89.06 110 GLY A N 1
ATOM 854 C CA . GLY A 1 110 ? 4.367 -6.336 -1.801 1.00 89.06 110 GLY A CA 1
ATOM 855 C C . GLY A 1 110 ? 3.280 -6.012 -0.771 1.00 89.06 110 GLY A C 1
ATOM 856 O O . GLY A 1 110 ? 3.268 -6.554 0.342 1.00 89.06 110 GLY A O 1
ATOM 857 N N . LEU A 1 111 ? 2.341 -5.170 -1.184 1.00 93.56 111 LEU A N 1
ATOM 858 C CA . LEU A 1 111 ? 1.081 -4.831 -0.533 1.00 93.56 111 LEU A CA 1
ATOM 859 C C . LEU A 1 111 ? -0.053 -5.200 -1.497 1.00 93.56 111 LEU A C 1
ATOM 861 O O . LEU A 1 111 ? -0.049 -4.776 -2.647 1.00 93.56 111 LEU A O 1
ATOM 865 N N . LYS A 1 112 ? -1.005 -6.011 -1.046 1.00 94.31 112 LYS A N 1
ATOM 866 C CA . LYS A 1 112 ? -2.177 -6.421 -1.822 1.00 94.31 112 LYS A CA 1
ATOM 867 C C . LYS A 1 112 ? -3.424 -5.874 -1.141 1.00 94.31 112 LYS A C 1
ATOM 869 O O . LYS A 1 112 ? -3.631 -6.159 0.038 1.00 94.31 112 LYS A O 1
ATOM 874 N N . ILE A 1 113 ? -4.232 -5.136 -1.889 1.00 94.56 113 ILE A N 1
ATOM 875 C CA . ILE A 1 113 ? -5.527 -4.611 -1.462 1.00 94.56 113 ILE A CA 1
ATOM 876 C C . ILE A 1 113 ? -6.598 -5.332 -2.273 1.00 94.56 113 ILE A C 1
ATOM 878 O O . ILE A 1 113 ? -6.476 -5.474 -3.488 1.00 94.56 113 ILE A O 1
ATOM 882 N N . ILE A 1 114 ? -7.613 -5.843 -1.587 1.00 94.31 114 ILE A N 1
ATOM 883 C CA . ILE A 1 114 ? -8.754 -6.524 -2.191 1.00 94.31 114 ILE A CA 1
ATOM 884 C C . ILE A 1 114 ? -9.993 -5.717 -1.838 1.00 94.31 114 ILE A C 1
ATOM 886 O O . ILE A 1 114 ? -10.251 -5.468 -0.658 1.00 94.31 114 ILE A O 1
ATOM 890 N N . THR A 1 115 ? -10.746 -5.294 -2.846 1.00 93.31 115 THR A N 1
ATOM 891 C CA . THR A 1 115 ? -12.002 -4.575 -2.636 1.00 93.31 115 THR A CA 1
ATOM 892 C C . THR A 1 115 ? -13.160 -5.542 -2.401 1.00 93.31 115 THR A C 1
ATOM 894 O O . THR A 1 115 ? -13.102 -6.717 -2.767 1.00 93.31 115 THR A O 1
ATOM 897 N N . ILE A 1 116 ? -14.259 -5.035 -1.846 1.00 93.88 116 ILE A N 1
ATOM 898 C CA . ILE A 1 116 ? -15.525 -5.769 -1.699 1.00 93.88 116 ILE A CA 1
ATOM 899 C C . ILE A 1 116 ? -16.089 -6.263 -3.041 1.00 93.88 116 ILE A C 1
ATOM 901 O O . ILE A 1 116 ? -16.787 -7.269 -3.079 1.00 93.88 116 ILE A O 1
ATOM 905 N N . SER A 1 117 ? -15.757 -5.587 -4.147 1.00 91.62 117 SER A N 1
ATOM 906 C CA . SER A 1 117 ? -16.128 -5.991 -5.509 1.00 91.62 117 SER A CA 1
ATOM 907 C C . SER A 1 117 ? -15.212 -7.072 -6.098 1.00 91.62 117 SER A C 1
ATOM 909 O O . SER A 1 117 ? -15.415 -7.489 -7.234 1.00 91.62 117 SER A O 1
ATOM 911 N N . GLY A 1 118 ? -14.203 -7.529 -5.348 1.00 91.56 118 GLY A N 1
ATOM 912 C CA . GLY A 1 118 ? -13.244 -8.544 -5.784 1.00 91.56 118 GLY A CA 1
ATOM 913 C C . GLY A 1 118 ? -12.091 -8.006 -6.634 1.00 91.56 118 GLY A C 1
ATOM 914 O O . GLY A 1 118 ? -11.292 -8.800 -7.134 1.00 91.56 118 GLY A O 1
ATOM 915 N N . ILE A 1 119 ? -11.966 -6.683 -6.788 1.00 90.75 119 ILE A N 1
ATOM 916 C CA . ILE A 1 119 ? -10.837 -6.064 -7.491 1.00 90.75 119 ILE A CA 1
ATOM 917 C C . ILE A 1 119 ? -9.588 -6.221 -6.627 1.00 90.75 119 ILE A C 1
ATOM 919 O O . ILE A 1 119 ? -9.620 -6.042 -5.409 1.00 90.75 119 ILE A O 1
ATOM 923 N N . VAL A 1 120 ? -8.482 -6.590 -7.268 1.00 92.56 120 VAL A N 1
ATOM 924 C CA . VAL A 1 120 ? -7.206 -6.842 -6.607 1.00 92.56 120 VAL A CA 1
ATOM 925 C C . VAL A 1 120 ? -6.177 -5.851 -7.111 1.00 92.56 120 VAL A C 1
ATOM 927 O O . VAL A 1 120 ? -5.696 -5.985 -8.232 1.00 92.56 120 VAL A O 1
ATOM 930 N N . GLU A 1 121 ? -5.761 -4.954 -6.228 1.00 92.31 121 GLU A N 1
ATOM 931 C CA . GLU A 1 121 ? -4.713 -3.977 -6.498 1.00 92.31 121 GLU A CA 1
ATOM 932 C C . GLU A 1 121 ? -3.427 -4.385 -5.777 1.00 92.31 121 GLU A C 1
ATOM 934 O O . GLU A 1 121 ? -3.436 -4.790 -4.606 1.00 92.31 121 GLU A O 1
ATOM 939 N N . LYS A 1 122 ? -2.296 -4.339 -6.485 1.00 92.31 122 LYS A N 1
ATOM 940 C CA . LYS A 1 122 ? -0.997 -4.781 -5.960 1.00 92.31 122 LYS A CA 1
ATOM 941 C C . LYS A 1 122 ? 0.030 -3.672 -6.069 1.00 92.31 122 LYS A C 1
ATOM 943 O O . LYS A 1 122 ? 0.370 -3.231 -7.162 1.00 92.31 122 LYS A O 1
ATOM 948 N N . PHE A 1 123 ? 0.613 -3.326 -4.934 1.00 91.00 123 PHE A N 1
ATOM 949 C CA . PHE A 1 123 ? 1.619 -2.288 -4.826 1.00 91.00 123 PHE A CA 1
ATOM 950 C C . PHE A 1 123 ? 2.945 -2.849 -4.325 1.00 91.00 123 PHE A C 1
ATOM 952 O O . PHE A 1 123 ? 2.984 -3.742 -3.478 1.00 91.00 123 PHE A O 1
ATOM 959 N N . VAL A 1 124 ? 4.046 -2.294 -4.816 1.00 90.50 124 VAL A N 1
ATOM 960 C CA . VAL A 1 124 ? 5.364 -2.429 -4.196 1.00 90.50 124 VAL A CA 1
ATOM 961 C C . VAL A 1 124 ? 5.596 -1.194 -3.353 1.00 90.50 124 VAL A C 1
ATOM 963 O O . VAL A 1 124 ? 5.640 -0.093 -3.892 1.00 90.50 124 VAL A O 1
ATOM 966 N N . VAL A 1 125 ? 5.758 -1.375 -2.046 1.00 88.62 125 VAL A N 1
ATOM 967 C CA . VAL A 1 125 ? 5.931 -0.272 -1.097 1.00 88.62 125 VAL A CA 1
ATOM 968 C C . VAL A 1 125 ? 7.119 -0.518 -0.181 1.00 88.62 125 VAL A C 1
ATOM 970 O O . VAL A 1 125 ? 7.434 -1.654 0.195 1.00 88.62 125 VAL A O 1
ATOM 973 N N . ASN A 1 126 ? 7.746 0.567 0.259 1.00 83.88 126 ASN A N 1
ATOM 974 C CA . ASN A 1 126 ? 8.644 0.510 1.402 1.00 83.88 126 ASN A CA 1
ATOM 975 C C . ASN A 1 126 ? 7.833 0.315 2.686 1.00 83.88 126 ASN A C 1
ATOM 977 O O . ASN A 1 126 ? 6.681 0.724 2.781 1.00 83.88 126 ASN A O 1
ATOM 981 N N . LYS A 1 127 ? 8.425 -0.326 3.703 1.00 87.75 127 LYS A N 1
ATOM 982 C CA . LYS A 1 127 ? 7.808 -0.464 5.038 1.00 87.75 127 LYS A CA 1
ATOM 983 C C . LYS A 1 127 ? 6.383 -1.060 5.011 1.00 87.75 127 LYS A C 1
ATOM 985 O O . LYS A 1 127 ? 5.535 -0.653 5.799 1.00 87.75 127 LYS A O 1
ATOM 990 N N . ARG A 1 128 ? 6.116 -2.071 4.169 1.00 90.00 128 ARG A N 1
ATOM 991 C CA . ARG A 1 128 ? 4.783 -2.700 3.984 1.00 90.00 128 ARG A CA 1
ATOM 992 C C . ARG A 1 128 ? 4.000 -3.026 5.269 1.00 90.00 128 ARG A C 1
ATOM 994 O O . ARG A 1 128 ? 2.779 -2.969 5.273 1.00 90.00 128 ARG A O 1
ATOM 1001 N N . LYS A 1 129 ? 4.689 -3.357 6.371 1.00 90.62 129 LYS A N 1
ATOM 1002 C CA . LYS A 1 129 ? 4.048 -3.620 7.673 1.00 90.62 129 LYS A CA 1
ATOM 1003 C C . LYS A 1 129 ? 3.410 -2.359 8.265 1.00 90.62 129 LYS A C 1
ATOM 1005 O O . LYS A 1 129 ? 2.310 -2.437 8.794 1.00 90.62 129 LYS A O 1
ATOM 1010 N N . ILE A 1 130 ? 4.086 -1.215 8.146 1.00 92.38 130 ILE A N 1
ATOM 1011 C CA . ILE A 1 130 ? 3.586 0.083 8.614 1.00 92.38 130 ILE A CA 1
ATOM 1012 C C . ILE A 1 130 ? 2.384 0.507 7.771 1.00 92.38 130 ILE A C 1
ATOM 1014 O O . ILE A 1 130 ? 1.388 0.946 8.335 1.00 92.38 130 ILE A O 1
ATOM 1018 N N . TRP A 1 131 ? 2.436 0.292 6.452 1.00 94.81 131 TRP A N 1
ATOM 1019 C CA . TRP A 1 131 ? 1.290 0.526 5.570 1.00 94.81 131 TRP A CA 1
ATOM 1020 C C . TRP A 1 131 ? 0.045 -0.232 6.032 1.00 94.81 131 TRP A C 1
ATOM 1022 O O . TRP A 1 131 ? -0.983 0.389 6.265 1.00 94.81 131 TRP A O 1
ATOM 1032 N N . ILE A 1 132 ? 0.140 -1.546 6.256 1.00 94.00 132 ILE A N 1
ATOM 1033 C CA . ILE A 1 132 ? -1.010 -2.338 6.729 1.00 94.00 132 ILE A CA 1
ATOM 1034 C C . ILE A 1 132 ? -1.526 -1.841 8.078 1.00 94.00 132 ILE A C 1
ATOM 1036 O O . ILE A 1 132 ? -2.731 -1.699 8.252 1.00 94.00 132 ILE A O 1
ATOM 1040 N N . GLN A 1 133 ? -0.629 -1.553 9.026 1.00 94.94 133 GLN A N 1
ATOM 1041 C CA . GLN A 1 133 ? -1.024 -1.030 10.335 1.00 94.94 133 GLN A CA 1
ATOM 1042 C C . GLN A 1 133 ? -1.804 0.281 10.206 1.00 94.94 133 GLN A C 1
ATOM 1044 O O . GLN A 1 133 ? -2.846 0.435 10.835 1.00 94.94 133 GLN A O 1
ATOM 1049 N N . LYS A 1 134 ? -1.317 1.213 9.380 1.00 94.62 134 LYS A N 1
ATOM 1050 C CA . LYS A 1 134 ? -1.955 2.515 9.175 1.00 94.62 134 LYS A CA 1
ATOM 1051 C C . LYS A 1 134 ? -3.274 2.403 8.421 1.00 94.62 134 LYS A C 1
ATOM 1053 O O . LYS A 1 134 ? -4.227 3.054 8.827 1.00 94.62 134 LYS A O 1
ATOM 1058 N N . ILE A 1 135 ? -3.351 1.555 7.396 1.00 94.31 135 ILE A N 1
ATOM 1059 C CA . ILE A 1 135 ? -4.594 1.320 6.653 1.00 94.31 135 ILE A CA 1
ATOM 1060 C C . ILE A 1 135 ? -5.654 0.708 7.572 1.00 94.31 135 ILE A C 1
ATOM 1062 O O . ILE A 1 135 ? -6.763 1.220 7.643 1.00 94.31 135 ILE A O 1
ATOM 1066 N N . ASN A 1 136 ? -5.306 -0.329 8.338 1.00 94.00 136 ASN A N 1
ATOM 1067 C CA . ASN A 1 136 ? -6.248 -0.954 9.268 1.00 94.00 136 ASN A CA 1
ATOM 1068 C C . ASN A 1 136 ? -6.710 0.027 10.353 1.00 94.00 136 ASN A C 1
ATOM 1070 O O . ASN A 1 136 ? -7.894 0.072 10.668 1.00 94.00 136 ASN A O 1
ATOM 1074 N N . ALA A 1 137 ? -5.798 0.839 10.897 1.00 93.69 137 ALA A N 1
ATOM 1075 C CA . ALA A 1 137 ? -6.165 1.883 11.849 1.00 93.69 137 ALA A CA 1
ATOM 1076 C C . ALA A 1 137 ? -7.119 2.918 11.227 1.00 93.69 137 ALA A C 1
ATOM 1078 O O . ALA A 1 137 ? -8.101 3.286 11.863 1.00 93.69 137 ALA A O 1
ATOM 1079 N N . ALA A 1 138 ? -6.862 3.340 9.984 1.00 91.31 138 ALA A N 1
ATOM 1080 C CA . ALA A 1 138 ? -7.708 4.289 9.264 1.00 91.31 138 ALA A CA 1
ATOM 1081 C C . ALA A 1 138 ? -9.113 3.719 8.989 1.00 91.31 138 ALA A C 1
ATOM 1083 O O . ALA A 1 138 ? -10.106 4.399 9.238 1.00 91.31 138 ALA A O 1
ATOM 1084 N N . ILE A 1 139 ? -9.205 2.448 8.575 1.00 90.75 139 ILE A N 1
ATOM 1085 C CA . ILE A 1 139 ? -10.480 1.737 8.380 1.00 90.75 139 ILE A CA 1
ATOM 1086 C C . ILE A 1 139 ? -11.287 1.717 9.686 1.00 90.75 139 ILE A C 1
ATOM 1088 O O . ILE A 1 139 ? -12.461 2.085 9.683 1.00 90.75 139 ILE A O 1
ATOM 1092 N N . LEU A 1 140 ? -10.650 1.365 10.809 1.00 89.19 140 LEU A N 1
ATOM 1093 C CA . LEU A 1 140 ? -11.303 1.333 12.122 1.00 89.19 140 LEU A CA 1
ATOM 1094 C C . LEU A 1 140 ? -11.784 2.716 12.578 1.00 89.19 140 LEU A C 1
ATOM 1096 O O . LEU A 1 140 ? -12.838 2.810 13.193 1.00 89.19 140 LEU A O 1
ATOM 1100 N N . SER A 1 141 ? -11.043 3.783 12.268 1.00 82.69 141 SER A N 1
ATOM 1101 C CA . SER A 1 141 ? -11.444 5.158 12.601 1.00 82.69 141 SER A CA 1
ATOM 1102 C C . SER A 1 141 ? -12.526 5.746 11.688 1.00 82.69 141 SER A C 1
ATOM 1104 O O . SER A 1 141 ? -13.047 6.815 11.986 1.00 82.69 141 SER A O 1
ATOM 1106 N N . SER A 1 142 ? -12.824 5.087 10.565 1.00 69.81 142 SER A N 1
ATOM 1107 C CA . SER A 1 142 ? -13.806 5.541 9.567 1.00 69.81 142 SER A CA 1
ATOM 1108 C C . SER A 1 142 ? -15.192 4.889 9.706 1.00 69.81 142 SER A C 1
ATOM 1110 O O . SER A 1 142 ? -16.085 5.203 8.912 1.00 69.81 142 SER A O 1
ATOM 1112 N N . CYS A 1 143 ? -15.344 3.980 10.680 1.00 56.69 143 CYS A N 1
ATOM 1113 C CA . CYS A 1 143 ? -16.598 3.311 11.041 1.00 56.69 143 CYS A CA 1
ATOM 1114 C C . CYS A 1 143 ? -17.405 4.109 12.068 1.00 56.69 143 CYS A C 1
ATOM 1116 O O . CYS A 1 143 ? -16.782 4.721 12.964 1.00 56.69 143 CYS A O 1
#